Protein AF-A0A382XJM3-F1 (afdb_monomer_lite)

Foldseek 3Di:
DDPDDFQFAALVVQLVVQLVQAPDPLWGFWLALWDWDPPPVIEIETEGAAASWDFPPQPLPCSHPPSNPGGDIDALVRSLVSRVVVCVVVVHQEYEYDSYAQCRNVNNNVVNLVVVLVDSHAYEHEHQQLVCLVPVVSVVSVVVRPRYDYDHDQADPALVRNCVGTRHGSVSNPRD

pLDDT: mean 95.66, std 8.0, range [42.38, 98.88]

Sequence (176 aa):
MEKQKMDGYDPILLTKTTEKVVIDGNKRKYARLARPLRFYGGTTSATEVGCNLRCKFCFSDKPVRRPHSTGRFYTPEQVFNALKKNANKYGHKLISASASEGTLGKQHLFELLELVDKSDFIYVLETNGMTIGHDPEFAKELSRFRNLHVRVSIKGTNKEEYVRLTGAMSSSYDLP

Organism: NCBI:txid408172

InterPro domains:
  IPR007197 Radical SAM [PF04055] (50-167)
  IPR007197 Radical SAM [SFLDS00029] (50-165)
  IPR013785 Aldolase-type TIM barrel [G3DSA:3.20.20.70] (39-173)
  IPR058240 Radical SAM superfamily [SSF102114] (50-167)

Secondary structure (DSSP, 8-state):
---PPPSSB-HHHHHHHHHHHHEETTEEEEEEEEEEE-GGGSEEEEEE---S---TT-TT-HHHH-TTTS-EEE-HHHHHHHHHHHHHHHT--EEEEESS-TTSSHHHHHHHHHHHTTSS-EEEEEE-SHHHHH-HHHHHHHTT-TTEEEEE----SSHHHHHHHH-B-GGGTT--

Structure (mmCIF, N/CA/C/O backbone):
data_AF-A0A382XJM3-F1
#
_entry.id   AF-A0A382XJM3-F1
#
loop_
_atom_site.group_PDB
_atom_site.id
_atom_site.type_symbol
_atom_site.label_atom_id
_atom_site.label_alt_id
_atom_site.label_comp_id
_atom_site.label_asym_id
_atom_site.label_entity_id
_atom_site.label_seq_id
_atom_site.pdbx_PDB_ins_code
_atom_site.Cartn_x
_atom_site.Cartn_y
_atom_site.Cartn_z
_atom_site.occupancy
_atom_site.B_iso_or_equiv
_atom_site.auth_seq_id
_atom_site.auth_comp_id
_atom_site.auth_asym_id
_atom_site.auth_atom_id
_atom_site.pdbx_PDB_model_num
ATOM 1 N N . MET A 1 1 ? 28.328 -10.637 -22.712 1.00 42.38 1 MET A N 1
ATOM 2 C CA . MET A 1 1 ? 26.922 -10.584 -22.259 1.00 42.38 1 MET A CA 1
ATOM 3 C C . MET A 1 1 ? 26.292 -9.338 -22.849 1.00 42.38 1 MET A C 1
ATOM 5 O O . MET A 1 1 ? 26.632 -8.241 -22.420 1.00 42.38 1 MET A O 1
ATOM 9 N N . GLU A 1 2 ? 25.459 -9.486 -23.877 1.00 45.06 2 GLU A N 1
ATOM 10 C CA . GLU A 1 2 ? 24.663 -8.370 -24.393 1.00 45.06 2 GLU A CA 1
ATOM 11 C C . GLU A 1 2 ? 23.735 -7.859 -23.288 1.00 45.06 2 GLU A C 1
ATOM 13 O O . GLU A 1 2 ? 23.017 -8.634 -22.656 1.00 45.06 2 GLU A O 1
ATOM 18 N N . LYS A 1 3 ? 23.758 -6.548 -23.031 1.00 51.88 3 LYS A N 1
ATOM 19 C CA . LYS A 1 3 ? 22.727 -5.902 -22.217 1.00 51.88 3 LYS A CA 1
ATOM 20 C C . LYS A 1 3 ? 21.428 -5.971 -23.011 1.00 51.88 3 LYS A C 1
ATOM 22 O O . LYS A 1 3 ? 21.223 -5.172 -23.921 1.00 51.88 3 LYS A O 1
ATOM 27 N N . GLN A 1 4 ? 20.577 -6.936 -22.679 1.00 58.91 4 GLN A N 1
ATOM 28 C CA . GLN A 1 4 ? 19.231 -7.035 -23.226 1.00 58.91 4 GLN A CA 1
ATOM 29 C C . GLN A 1 4 ? 18.516 -5.701 -22.964 1.00 58.9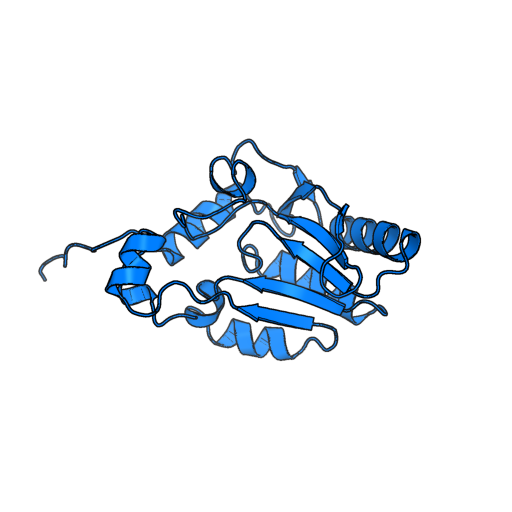1 4 GLN A C 1
ATOM 31 O O . GLN A 1 4 ? 18.393 -5.258 -21.819 1.00 58.91 4 GLN A O 1
ATOM 36 N N . LYS A 1 5 ? 18.142 -4.997 -24.035 1.00 63.72 5 LYS A N 1
ATOM 37 C CA . LYS A 1 5 ? 17.466 -3.703 -23.939 1.00 63.72 5 LYS A CA 1
ATOM 38 C C . LYS A 1 5 ? 16.096 -3.938 -23.304 1.00 63.72 5 LYS A C 1
ATOM 40 O O . LYS A 1 5 ? 15.283 -4.664 -23.864 1.00 63.72 5 LYS A O 1
ATOM 45 N N . MET A 1 6 ? 15.867 -3.350 -22.135 1.00 74.75 6 MET A N 1
ATOM 46 C CA . MET A 1 6 ? 14.596 -3.483 -21.425 1.00 74.75 6 MET A CA 1
ATOM 47 C C . MET A 1 6 ? 13.474 -2.800 -22.220 1.00 74.75 6 MET A C 1
ATOM 49 O O . MET A 1 6 ? 13.656 -1.689 -22.722 1.00 74.75 6 MET A O 1
ATOM 53 N N . ASP A 1 7 ? 12.319 -3.457 -22.325 1.00 92.50 7 ASP A N 1
ATOM 54 C CA . ASP A 1 7 ? 11.116 -2.979 -23.026 1.00 92.50 7 ASP A CA 1
ATOM 55 C C . ASP A 1 7 ? 10.238 -2.042 -22.171 1.00 92.50 7 ASP A C 1
ATOM 57 O O . ASP A 1 7 ? 9.233 -1.510 -22.641 1.00 92.50 7 ASP A O 1
ATOM 61 N N . GLY A 1 8 ? 10.652 -1.792 -20.928 1.00 95.56 8 GLY A N 1
ATOM 62 C CA . GLY A 1 8 ? 10.022 -0.880 -19.981 1.00 95.56 8 GLY A CA 1
ATOM 63 C C . GLY A 1 8 ? 10.931 -0.585 -18.786 1.00 95.56 8 GLY A C 1
ATOM 64 O O . GLY A 1 8 ? 12.065 -1.063 -18.717 1.00 95.56 8 GLY A O 1
ATOM 65 N N . TYR A 1 9 ? 10.447 0.217 -17.834 1.00 97.06 9 TYR A N 1
ATOM 66 C CA . TYR A 1 9 ? 11.177 0.452 -16.580 1.00 97.06 9 TYR A CA 1
ATOM 67 C C . TYR A 1 9 ? 11.029 -0.734 -15.616 1.00 97.06 9 TYR A C 1
ATOM 69 O O . TYR A 1 9 ? 10.030 -1.451 -15.649 1.00 97.06 9 TYR A O 1
ATOM 77 N N . ASP A 1 10 ? 12.000 -0.909 -14.721 1.00 97.56 10 ASP A N 1
ATOM 78 C CA . ASP A 1 10 ? 11.926 -1.893 -13.637 1.00 97.56 10 ASP A CA 1
ATOM 79 C C . ASP A 1 10 ? 11.037 -1.359 -12.487 1.00 97.56 10 ASP A C 1
ATOM 81 O O . ASP A 1 10 ? 11.413 -0.376 -11.829 1.00 97.56 10 ASP A O 1
ATOM 85 N N . PRO A 1 11 ? 9.865 -1.969 -12.214 1.00 97.81 11 PRO A N 1
ATOM 86 C CA . PRO A 1 11 ? 8.995 -1.537 -11.124 1.00 97.81 11 PRO A CA 1
ATOM 87 C C . PRO A 1 11 ? 9.600 -1.809 -9.739 1.00 97.81 11 PRO A C 1
ATOM 89 O O . PRO A 1 11 ? 9.295 -1.085 -8.796 1.00 97.81 11 PRO A O 1
ATOM 92 N N . ILE A 1 12 ? 10.501 -2.780 -9.585 1.00 98.00 12 ILE A N 1
ATOM 93 C CA . ILE A 1 12 ? 11.170 -3.069 -8.309 1.00 98.00 12 ILE A CA 1
ATOM 94 C C . ILE A 1 12 ? 12.237 -2.016 -8.003 1.00 98.00 12 ILE A C 1
ATOM 96 O O . ILE A 1 12 ? 12.356 -1.547 -6.866 1.00 98.00 12 ILE A O 1
ATOM 100 N N . LEU A 1 13 ? 12.973 -1.552 -9.013 1.00 98.12 13 LEU A N 1
ATOM 101 C CA . LEU A 1 13 ? 13.835 -0.382 -8.848 1.00 98.12 13 LEU A CA 1
ATOM 102 C C . L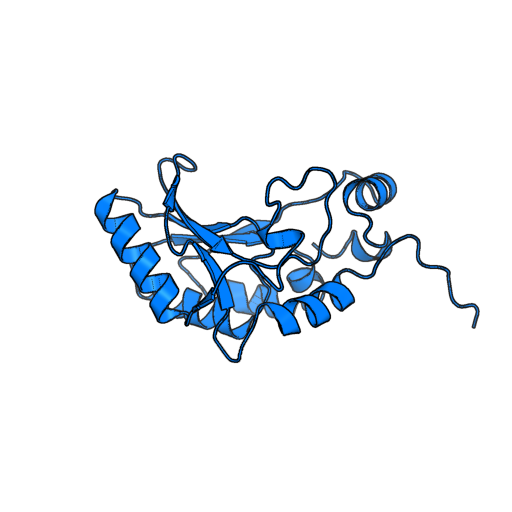EU A 1 13 ? 13.011 0.877 -8.522 1.00 98.12 13 LEU A C 1
ATOM 104 O O . LEU A 1 13 ? 13.411 1.692 -7.680 1.00 98.12 13 LEU A O 1
ATOM 108 N N . LEU A 1 14 ? 11.837 1.028 -9.145 1.00 98.12 14 LEU A N 1
ATOM 109 C CA . LEU A 1 14 ? 10.926 2.130 -8.845 1.00 98.12 14 LEU A CA 1
ATOM 110 C C . LEU A 1 14 ? 10.343 2.046 -7.425 1.00 98.12 14 LEU A C 1
ATOM 112 O O . LEU A 1 14 ? 10.174 3.089 -6.796 1.00 98.12 14 LEU A O 1
ATOM 116 N N . THR A 1 15 ? 10.106 0.847 -6.882 1.00 98.38 15 THR A N 1
ATOM 117 C CA . THR A 1 15 ? 9.784 0.633 -5.459 1.00 98.38 15 THR A CA 1
ATOM 118 C C . THR A 1 15 ? 10.859 1.257 -4.575 1.00 98.38 15 THR A C 1
ATOM 120 O O . THR A 1 15 ? 10.567 2.195 -3.834 1.00 98.38 15 THR A O 1
ATOM 123 N N . LYS A 1 16 ? 12.120 0.827 -4.729 1.00 98.12 16 LYS A N 1
ATOM 124 C CA . LYS A 1 16 ? 13.247 1.284 -3.892 1.00 98.12 16 LYS A CA 1
ATOM 125 C C . LYS A 1 16 ? 13.441 2.799 -3.945 1.00 98.12 16 LYS A C 1
ATOM 127 O O . LYS A 1 16 ? 13.760 3.432 -2.943 1.00 98.12 16 LYS A O 1
ATOM 132 N N . THR A 1 17 ? 13.285 3.401 -5.122 1.00 98.12 17 THR A N 1
ATOM 133 C CA . THR A 1 17 ? 13.424 4.858 -5.283 1.00 98.12 17 THR A CA 1
ATOM 134 C C . THR A 1 17 ? 12.215 5.619 -4.747 1.00 98.12 17 THR A C 1
ATOM 136 O O . THR A 1 17 ? 12.394 6.678 -4.153 1.00 98.12 17 THR A O 1
ATOM 139 N N . THR A 1 18 ? 11.003 5.079 -4.894 1.00 98.44 18 THR A N 1
ATOM 140 C CA . THR A 1 18 ? 9.784 5.694 -4.352 1.00 98.44 18 THR A CA 1
ATOM 141 C C . THR A 1 18 ? 9.785 5.661 -2.826 1.00 98.44 18 THR A C 1
ATOM 143 O O . THR A 1 18 ? 9.441 6.668 -2.210 1.00 98.44 18 THR A O 1
ATOM 146 N N . GLU A 1 19 ? 10.228 4.567 -2.199 1.00 98.44 19 GLU A N 1
ATOM 147 C CA . GLU A 1 19 ? 10.316 4.455 -0.736 1.00 98.44 19 GLU A CA 1
ATOM 148 C C . GLU A 1 19 ? 11.207 5.535 -0.118 1.00 98.44 19 GLU A C 1
ATOM 150 O O . GLU A 1 19 ? 10.797 6.154 0.858 1.00 98.44 19 GLU A O 1
ATOM 155 N N . LYS A 1 20 ? 12.335 5.890 -0.751 1.00 98.38 20 LYS A N 1
ATOM 156 C CA . LYS A 1 20 ? 13.192 7.017 -0.316 1.00 98.38 20 LYS A CA 1
ATOM 157 C C . LYS A 1 20 ? 12.463 8.368 -0.248 1.00 98.38 20 LYS A C 1
ATOM 159 O O . LYS A 1 20 ? 12.971 9.311 0.346 1.00 98.38 20 LYS A O 1
ATOM 164 N N . VAL A 1 21 ? 11.313 8.494 -0.910 1.00 98.25 21 VAL A N 1
ATOM 165 C CA . VAL A 1 21 ? 10.524 9.732 -0.995 1.00 98.25 21 VAL A CA 1
ATOM 166 C C . VAL A 1 21 ? 9.314 9.704 -0.069 1.00 98.25 21 VAL A C 1
ATOM 168 O O . VAL A 1 21 ? 8.872 10.766 0.390 1.00 98.25 21 VAL A O 1
ATOM 171 N N . VAL A 1 22 ? 8.731 8.521 0.137 1.00 98.56 22 VAL A N 1
ATOM 172 C CA . VAL A 1 22 ? 7.432 8.357 0.806 1.00 98.56 22 VAL A CA 1
ATOM 173 C C . VAL A 1 22 ? 7.515 7.664 2.157 1.00 98.56 22 VAL A C 1
ATOM 175 O O . VAL A 1 22 ? 6.513 7.686 2.869 1.00 98.56 22 VAL A O 1
ATOM 178 N N . ILE A 1 23 ? 8.680 7.131 2.533 1.00 98.62 23 ILE A N 1
ATOM 179 C CA . ILE A 1 23 ? 8.948 6.483 3.822 1.00 98.62 23 ILE A CA 1
ATOM 180 C C . ILE A 1 23 ? 10.046 7.241 4.585 1.00 98.62 23 ILE A C 1
ATOM 182 O O . ILE A 1 23 ? 11.034 7.673 3.995 1.00 98.62 23 ILE A O 1
ATOM 186 N N . ASP A 1 24 ? 9.844 7.411 5.892 1.00 98.38 24 ASP A N 1
ATOM 187 C CA . ASP A 1 24 ? 10.789 8.010 6.847 1.00 98.38 24 ASP A CA 1
ATOM 188 C C . ASP A 1 24 ? 10.752 7.202 8.155 1.00 98.38 24 ASP A C 1
ATOM 190 O O . ASP A 1 24 ? 9.842 7.355 8.975 1.00 98.38 24 ASP A O 1
ATOM 194 N N . GLY A 1 25 ? 11.691 6.263 8.312 1.00 98.19 25 GLY A N 1
ATOM 195 C CA . GLY A 1 25 ? 11.626 5.246 9.365 1.00 98.19 25 GLY A CA 1
ATOM 196 C C . GLY A 1 25 ? 10.339 4.420 9.256 1.00 98.19 25 GLY A C 1
ATOM 197 O O . GLY A 1 25 ? 10.026 3.890 8.192 1.00 98.19 25 GLY A O 1
ATOM 198 N N . ASN A 1 26 ? 9.554 4.362 10.335 1.00 98.31 26 ASN A N 1
ATOM 199 C CA . ASN A 1 26 ? 8.233 3.726 10.323 1.00 98.31 26 ASN A CA 1
ATOM 200 C C . ASN A 1 26 ? 7.104 4.657 9.848 1.00 98.31 26 ASN A C 1
ATOM 202 O O . ASN A 1 26 ? 5.937 4.271 9.890 1.00 98.31 26 ASN A O 1
ATOM 206 N N . LYS A 1 27 ? 7.395 5.894 9.429 1.00 98.81 27 LYS A N 1
ATOM 207 C CA . LYS A 1 27 ? 6.378 6.828 8.936 1.00 98.81 27 LYS A CA 1
ATOM 208 C C . LYS A 1 27 ? 6.202 6.692 7.434 1.00 98.81 27 LYS A C 1
ATOM 210 O O . LYS A 1 27 ? 7.166 6.507 6.696 1.00 98.81 27 LYS A O 1
ATOM 215 N N . ARG A 1 28 ? 4.972 6.899 6.968 1.00 98.62 28 ARG A N 1
ATOM 216 C CA . ARG A 1 28 ? 4.627 6.925 5.542 1.00 98.62 28 ARG A CA 1
ATOM 217 C C . ARG A 1 28 ? 3.902 8.212 5.170 1.00 98.62 28 ARG A C 1
ATOM 219 O O . ARG A 1 28 ? 3.200 8.798 5.996 1.00 98.62 28 ARG A O 1
ATOM 226 N N . LYS A 1 29 ? 4.077 8.673 3.928 1.00 98.50 29 LYS A N 1
ATOM 227 C CA . LYS A 1 29 ? 3.352 9.826 3.388 1.00 98.50 29 LYS A CA 1
ATOM 228 C C . LYS A 1 29 ? 1.896 9.501 3.066 1.00 98.50 29 LYS A C 1
ATOM 230 O O . LYS A 1 29 ? 1.605 8.607 2.273 1.00 98.50 29 LYS A O 1
ATOM 235 N N . TYR A 1 30 ? 1.001 10.342 3.575 1.00 98.62 30 TYR A N 1
ATOM 236 C CA . TYR A 1 30 ? -0.416 10.358 3.215 1.00 98.62 30 TYR A CA 1
ATOM 237 C C . TYR A 1 30 ? -0.832 11.762 2.772 1.00 98.62 30 TYR A C 1
ATOM 239 O O . TYR A 1 30 ? -0.474 12.761 3.399 1.00 98.62 30 TYR A O 1
ATOM 247 N N . ALA A 1 31 ? -1.608 11.850 1.693 1.00 98.00 31 ALA A N 1
ATOM 248 C CA . ALA A 1 31 ? -2.241 13.088 1.239 1.00 98.00 31 ALA A CA 1
ATOM 249 C C . ALA A 1 31 ? -3.468 13.444 2.091 1.00 98.00 31 ALA A C 1
ATOM 251 O O . ALA A 1 31 ? -3.793 14.618 2.266 1.00 98.00 31 ALA A O 1
ATOM 252 N N . ARG A 1 32 ? -4.148 12.427 2.631 1.00 97.81 32 ARG A N 1
ATOM 253 C CA . ARG A 1 32 ? -5.295 12.570 3.531 1.00 97.81 32 ARG A CA 1
ATOM 254 C C . ARG A 1 32 ? -5.388 11.345 4.432 1.00 97.81 32 ARG A C 1
ATOM 256 O O . ARG A 1 32 ? -5.356 10.230 3.932 1.00 97.81 32 ARG A O 1
ATOM 263 N N . LEU A 1 33 ? -5.550 11.549 5.737 1.00 98.00 33 LEU A N 1
ATOM 264 C CA . LEU A 1 33 ? -5.592 10.444 6.701 1.00 98.00 33 LEU A CA 1
ATOM 265 C C . LEU A 1 33 ? -6.926 9.694 6.748 1.00 98.00 33 LEU A C 1
ATOM 267 O O . LEU A 1 33 ? -6.948 8.517 7.075 1.00 98.00 33 LEU A O 1
ATOM 271 N N . ALA A 1 34 ? -8.042 10.359 6.445 1.00 97.38 34 ALA A N 1
ATOM 272 C CA . ALA A 1 34 ? -9.342 9.701 6.422 1.00 97.38 34 ALA A CA 1
ATOM 273 C C . ALA A 1 34 ? -10.353 10.446 5.545 1.00 97.38 34 ALA A C 1
ATOM 275 O O . ALA A 1 34 ? -10.481 11.680 5.589 1.00 97.38 34 ALA A O 1
ATOM 276 N N . ARG A 1 35 ? -11.112 9.677 4.770 1.00 96.88 35 ARG A N 1
ATOM 277 C CA . ARG A 1 35 ? -12.332 10.093 4.078 1.00 96.88 35 ARG A CA 1
ATOM 278 C C . ARG A 1 35 ? -13.341 8.942 4.079 1.00 96.88 35 ARG A C 1
ATOM 280 O O . ARG A 1 35 ? -12.931 7.807 3.837 1.00 96.88 35 ARG A O 1
ATOM 287 N N . PRO A 1 36 ? -14.636 9.218 4.285 1.00 97.00 36 PRO A N 1
ATOM 288 C CA . PRO A 1 36 ? -15.665 8.223 4.034 1.00 97.00 36 PRO A CA 1
ATOM 289 C C . PRO A 1 36 ? -15.796 7.995 2.525 1.00 97.00 36 PRO A C 1
ATOM 291 O O . PRO A 1 36 ? -15.743 8.942 1.736 1.00 97.00 36 PRO A O 1
ATOM 294 N N . LEU A 1 37 ? -15.984 6.745 2.125 1.00 95.38 37 LEU A N 1
ATOM 295 C CA . LEU A 1 37 ? -16.289 6.325 0.764 1.00 95.38 37 LEU A CA 1
ATOM 296 C C . LEU A 1 37 ? -17.496 5.391 0.785 1.00 95.38 37 LEU A C 1
ATOM 298 O O . LEU A 1 37 ? -17.720 4.668 1.751 1.00 95.38 37 LEU A O 1
ATOM 302 N N . ARG A 1 38 ? -18.252 5.386 -0.313 1.00 92.38 38 ARG A N 1
ATOM 303 C CA . ARG A 1 38 ? -19.458 4.557 -0.468 1.00 92.38 38 ARG A CA 1
ATOM 304 C C . ARG A 1 38 ? -19.165 3.124 -0.929 1.00 92.38 38 ARG A C 1
ATOM 306 O O . ARG A 1 38 ? -20.084 2.323 -1.045 1.00 92.38 38 ARG A O 1
ATOM 313 N N . PHE A 1 39 ? -17.907 2.806 -1.229 1.00 86.75 39 PHE A N 1
ATOM 314 C CA . PHE A 1 39 ? -17.515 1.468 -1.672 1.00 86.75 39 PHE A CA 1
ATOM 315 C C . PHE A 1 39 ? -17.716 0.440 -0.553 1.00 86.75 39 PHE A C 1
ATOM 317 O O . PHE A 1 39 ? -17.568 0.770 0.623 1.00 86.75 39 PHE A O 1
ATOM 324 N N . TYR A 1 40 ? -18.035 -0.800 -0.934 1.00 84.88 40 TYR A N 1
ATOM 325 C CA . TYR A 1 40 ? -18.163 -1.947 -0.020 1.00 84.88 40 TYR A CA 1
ATOM 326 C C . TYR A 1 40 ? -19.233 -1.774 1.073 1.00 84.88 40 TYR A C 1
ATOM 328 O O . TYR A 1 40 ? -19.073 -2.269 2.183 1.00 84.88 40 TYR A O 1
ATOM 336 N N . GLY A 1 41 ? -20.306 -1.030 0.786 1.00 86.44 41 GLY A N 1
ATOM 337 C CA . GLY A 1 41 ? -21.336 -0.716 1.785 1.00 86.44 41 GLY A CA 1
ATOM 338 C C . GLY A 1 41 ? -20.919 0.352 2.805 1.00 86.44 41 GLY A C 1
ATOM 339 O O . GLY A 1 41 ? -21.656 0.599 3.752 1.00 86.44 41 GLY A O 1
ATOM 340 N N . GLY A 1 42 ? -19.771 1.008 2.598 1.00 93.31 42 GLY A N 1
ATOM 341 C CA . GLY A 1 42 ? -19.225 2.042 3.476 1.00 93.31 42 GLY A CA 1
ATOM 342 C C . GLY A 1 42 ? -17.821 1.681 3.959 1.00 93.31 42 GLY A C 1
ATOM 343 O O . GLY A 1 42 ? -17.623 0.698 4.670 1.00 93.31 42 GLY A O 1
ATOM 344 N N . THR A 1 43 ? -16.831 2.495 3.595 1.00 96.88 43 THR A N 1
ATOM 345 C CA . THR A 1 43 ? -15.441 2.331 4.045 1.00 96.88 43 THR A CA 1
ATOM 346 C C . THR A 1 43 ? -14.824 3.673 4.394 1.00 96.88 43 THR A C 1
ATOM 348 O O . THR A 1 43 ? -15.137 4.704 3.793 1.00 96.88 43 THR A O 1
ATOM 351 N N . THR A 1 44 ? -13.923 3.678 5.367 1.00 98.12 44 THR A N 1
ATOM 352 C CA . THR A 1 44 ? -13.070 4.832 5.641 1.00 98.12 44 THR A CA 1
ATOM 353 C C . THR A 1 44 ? -11.701 4.588 5.034 1.00 98.12 44 THR A C 1
ATOM 355 O O . THR A 1 44 ? -11.010 3.647 5.403 1.00 98.12 44 THR A O 1
ATOM 358 N N . SER A 1 45 ? -11.277 5.460 4.127 1.00 97.94 45 SER A N 1
ATOM 359 C CA . SER A 1 45 ? -10.008 5.296 3.421 1.00 97.94 45 SER A CA 1
ATOM 360 C C . SER A 1 45 ? -9.057 6.454 3.686 1.00 97.94 45 SER A C 1
ATOM 362 O O . SER A 1 45 ? -9.476 7.614 3.698 1.00 97.94 45 SER A O 1
ATOM 364 N N . ALA A 1 46 ? -7.775 6.158 3.850 1.00 98.19 46 ALA A N 1
ATOM 365 C CA . ALA A 1 46 ? -6.704 7.129 3.703 1.00 98.19 46 ALA A CA 1
ATOM 366 C C . ALA A 1 46 ? -6.299 7.252 2.221 1.00 98.19 46 ALA A C 1
ATOM 368 O O . ALA A 1 46 ? -6.604 6.402 1.385 1.00 98.19 46 ALA A O 1
ATOM 369 N N . THR A 1 47 ? -5.620 8.339 1.872 1.00 97.88 47 THR A N 1
ATOM 370 C CA . THR A 1 47 ? -5.022 8.544 0.547 1.00 97.88 47 THR A CA 1
ATOM 371 C C . THR A 1 47 ? -3.512 8.493 0.703 1.00 97.88 47 THR A C 1
ATOM 373 O O . THR A 1 47 ? -2.917 9.459 1.187 1.00 97.88 47 THR A O 1
ATOM 376 N N . GLU A 1 48 ? -2.913 7.368 0.332 1.00 97.06 48 GLU A N 1
ATOM 377 C CA . GLU A 1 48 ? -1.465 7.157 0.366 1.00 97.06 48 GLU A CA 1
ATOM 378 C C . GLU A 1 48 ? -0.768 7.895 -0.773 1.00 97.06 48 GLU A C 1
ATOM 380 O O . GLU A 1 48 ? -1.392 8.365 -1.726 1.00 97.06 48 GLU A O 1
ATOM 385 N N . VAL A 1 49 ? 0.552 8.005 -0.663 1.00 98.44 49 VAL A N 1
ATOM 386 C CA . VAL A 1 49 ? 1.423 8.623 -1.663 1.00 98.44 49 VAL A CA 1
ATOM 387 C C . VAL A 1 49 ? 2.495 7.616 -2.068 1.00 98.44 49 VAL A C 1
ATOM 389 O O . VAL A 1 49 ? 3.068 6.942 -1.217 1.00 98.44 49 VAL A O 1
ATOM 392 N N . GLY A 1 50 ? 2.798 7.553 -3.366 1.00 98.12 50 GLY A N 1
ATOM 393 C CA . GLY A 1 50 ? 3.822 6.669 -3.922 1.00 98.12 50 GLY A CA 1
ATOM 394 C C . GLY A 1 50 ? 3.265 5.379 -4.519 1.00 98.12 50 GLY A C 1
ATOM 395 O O . GLY A 1 50 ? 2.474 4.665 -3.912 1.00 98.12 50 GLY A O 1
ATOM 396 N N . CYS A 1 51 ? 3.690 5.077 -5.739 1.00 98.25 51 CYS A N 1
ATOM 397 C CA . CYS A 1 51 ? 3.384 3.834 -6.433 1.00 98.25 51 CYS A CA 1
ATOM 398 C C . CYS A 1 51 ? 4.595 3.458 -7.286 1.00 98.25 51 CYS A C 1
ATOM 400 O O . CYS A 1 51 ? 5.322 4.336 -7.760 1.00 98.25 51 CYS A O 1
ATOM 402 N N . ASN A 1 52 ? 4.794 2.169 -7.505 1.00 98.00 52 ASN A N 1
ATOM 403 C CA . ASN A 1 52 ? 5.849 1.608 -8.342 1.00 98.00 52 ASN A CA 1
ATOM 404 C C . ASN A 1 52 ? 5.378 1.254 -9.765 1.00 98.00 52 ASN A C 1
ATOM 406 O O . ASN A 1 52 ? 6.135 0.673 -10.533 1.00 98.00 52 ASN A O 1
ATOM 410 N N . LEU A 1 53 ? 4.163 1.668 -10.141 1.00 97.75 53 LEU A N 1
ATOM 411 C CA . LEU A 1 53 ? 3.660 1.642 -11.514 1.00 97.75 53 LEU A CA 1
ATOM 412 C C . LEU A 1 53 ? 3.264 3.048 -11.996 1.00 97.75 53 LEU A C 1
ATOM 414 O O . LEU A 1 53 ? 3.053 3.980 -11.213 1.00 97.75 53 LEU A O 1
ATOM 418 N N . ARG A 1 54 ? 3.167 3.227 -13.317 1.00 96.62 54 ARG A N 1
ATOM 419 C CA . ARG A 1 54 ? 2.824 4.495 -13.994 1.00 96.62 54 ARG A CA 1
ATOM 420 C C . ARG A 1 54 ? 1.658 4.342 -14.967 1.00 96.62 54 ARG A C 1
ATOM 422 O O . ARG A 1 54 ? 1.634 4.996 -16.010 1.00 96.62 54 ARG A O 1
ATOM 429 N N . CYS A 1 55 ? 0.674 3.526 -14.578 1.00 96.81 55 CYS A N 1
ATOM 430 C CA . CYS A 1 55 ? -0.508 3.193 -15.373 1.00 96.81 55 CYS A CA 1
ATOM 431 C C . CYS A 1 55 ? -1.106 4.421 -16.072 1.00 96.81 55 CYS A C 1
ATOM 433 O O . CYS A 1 55 ? -1.373 5.444 -15.434 1.00 96.81 55 CYS A O 1
ATOM 435 N N . LYS A 1 56 ? -1.343 4.311 -17.382 1.00 95.94 56 LYS A N 1
ATOM 436 C CA . LYS A 1 56 ? -1.910 5.393 -18.205 1.00 95.94 56 LYS A CA 1
ATOM 437 C C . LYS A 1 56 ? -3.295 5.836 -17.727 1.00 95.94 56 LYS A C 1
ATOM 439 O O . LYS A 1 56 ? -3.616 7.012 -17.813 1.00 95.94 56 LYS A O 1
ATOM 444 N N . PHE A 1 57 ? -4.068 4.915 -17.156 1.00 94.50 57 PHE A N 1
ATOM 445 C CA . PHE A 1 57 ? -5.408 5.144 -16.605 1.00 94.50 57 PHE A CA 1
ATOM 446 C C . PHE A 1 57 ? -5.419 5.444 -15.092 1.00 94.50 57 PHE A C 1
ATOM 448 O O . PHE A 1 57 ? -6.469 5.392 -14.455 1.00 94.50 57 PHE A O 1
ATOM 455 N N . CYS A 1 58 ? -4.261 5.702 -14.472 1.00 95.56 58 CYS A N 1
ATOM 456 C CA . CYS A 1 58 ? -4.192 5.976 -13.036 1.00 95.56 58 CYS A CA 1
ATOM 457 C C . CYS A 1 58 ? -4.929 7.280 -12.682 1.00 95.56 58 CYS A C 1
ATOM 459 O O . CYS A 1 58 ? -4.513 8.360 -13.096 1.00 95.56 58 CYS A O 1
ATOM 461 N N . PHE A 1 59 ? -5.977 7.181 -11.860 1.00 91.88 59 PHE A N 1
ATOM 462 C CA . PHE A 1 59 ? -6.765 8.327 -11.384 1.00 91.88 59 PHE A CA 1
ATOM 463 C C . PHE A 1 59 ? -6.126 9.064 -10.196 1.00 91.88 59 PHE A C 1
ATOM 465 O O . PHE A 1 59 ? -6.627 10.098 -9.762 1.00 91.88 59 PHE A O 1
ATOM 472 N N . SER A 1 60 ? -5.045 8.525 -9.629 1.00 92.06 60 SER A N 1
ATOM 473 C CA . SER A 1 60 ? -4.457 9.017 -8.381 1.00 92.06 60 SER A CA 1
ATOM 474 C C . SER A 1 60 ? -3.652 10.305 -8.531 1.00 92.06 60 SER A C 1
ATOM 476 O O . SER A 1 60 ? -3.277 10.871 -7.516 1.00 92.06 60 SER A O 1
ATOM 478 N N . ASP A 1 61 ? -3.385 10.767 -9.757 1.00 91.81 61 ASP A N 1
ATOM 479 C CA . ASP A 1 61 ? -2.767 12.064 -10.073 1.00 91.81 61 ASP A CA 1
ATOM 480 C C . ASP A 1 61 ? -1.568 12.434 -9.161 1.00 91.81 61 ASP A C 1
ATOM 482 O O . ASP A 1 61 ? -0.559 11.721 -9.157 1.00 91.81 61 ASP A O 1
ATOM 486 N N . LYS A 1 62 ? -1.653 13.527 -8.382 1.00 94.88 62 LYS A N 1
ATOM 487 C CA . LYS A 1 62 ? -0.567 14.073 -7.543 1.00 94.88 62 LYS A CA 1
ATOM 488 C C . LYS A 1 62 ? 0.101 13.034 -6.623 1.00 94.88 62 LYS A C 1
ATOM 490 O O . LYS A 1 62 ? 1.328 12.941 -6.694 1.00 94.88 62 LYS A O 1
ATOM 495 N N . PRO A 1 63 ? -0.628 12.227 -5.824 1.00 96.56 63 PRO A N 1
ATOM 496 C CA . PRO A 1 63 ? -0.070 11.118 -5.045 1.00 96.56 63 PRO A CA 1
ATOM 497 C C . PRO A 1 63 ? 0.941 10.207 -5.757 1.00 96.56 63 PRO A C 1
ATOM 499 O O . PRO A 1 63 ? 1.893 9.746 -5.129 1.00 96.56 63 PRO A O 1
ATOM 502 N N . VAL A 1 64 ? 0.768 9.952 -7.057 1.00 96.50 64 VAL A N 1
ATOM 503 C CA . VAL A 1 64 ? 1.656 9.069 -7.835 1.00 96.50 64 VAL A CA 1
ATOM 504 C C . VAL A 1 64 ? 2.620 9.862 -8.718 1.00 96.50 64 VAL A C 1
ATOM 506 O O . VAL A 1 64 ? 3.782 9.487 -8.862 1.00 96.50 64 VAL A O 1
ATOM 509 N N . ARG A 1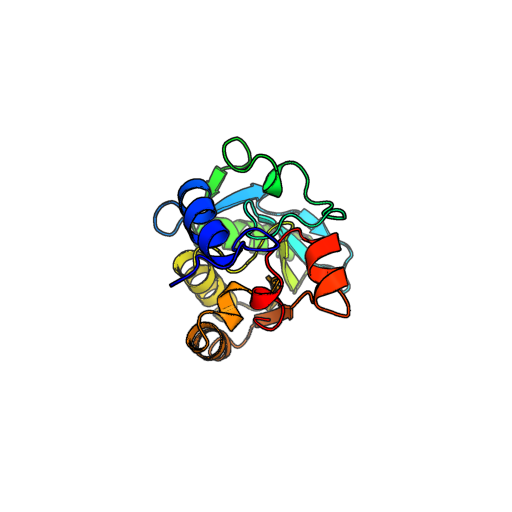 65 ? 2.162 10.968 -9.317 1.00 94.75 65 ARG A N 1
ATOM 510 C CA . ARG A 1 65 ? 2.933 11.765 -10.286 1.00 94.75 65 ARG A CA 1
ATOM 511 C C . ARG A 1 65 ? 3.862 12.787 -9.626 1.00 94.75 65 ARG A C 1
ATOM 513 O O . ARG A 1 65 ? 4.843 13.186 -10.243 1.00 94.75 65 ARG A O 1
ATOM 520 N N . ARG A 1 66 ? 3.565 13.226 -8.396 1.00 96.38 66 ARG A N 1
ATOM 521 C CA . ARG A 1 66 ? 4.329 14.239 -7.641 1.00 96.38 66 ARG A CA 1
ATOM 522 C C . ARG A 1 66 ? 4.517 13.849 -6.158 1.00 96.38 66 ARG A C 1
ATOM 524 O O . ARG A 1 66 ? 4.162 14.633 -5.275 1.00 96.38 66 ARG A O 1
ATOM 531 N N . PRO A 1 67 ? 5.093 12.672 -5.843 1.00 96.75 67 PRO A N 1
ATOM 532 C CA . PRO A 1 67 ? 5.215 12.188 -4.460 1.00 96.75 67 PRO A CA 1
ATOM 533 C C . PRO A 1 67 ? 6.158 13.033 -3.579 1.00 96.75 67 PRO A C 1
ATOM 535 O O . PRO A 1 67 ? 6.019 13.064 -2.355 1.00 96.75 67 PRO A O 1
ATOM 538 N N . HIS A 1 68 ? 7.100 13.767 -4.181 1.00 96.38 68 HIS A N 1
ATOM 539 C CA . HIS A 1 68 ? 8.021 14.642 -3.446 1.00 96.38 68 HIS A CA 1
ATOM 540 C C . HIS A 1 68 ? 7.305 15.806 -2.750 1.00 96.38 68 HIS A C 1
ATOM 542 O O . HIS A 1 68 ? 7.656 16.136 -1.622 1.00 96.38 68 HIS A O 1
ATO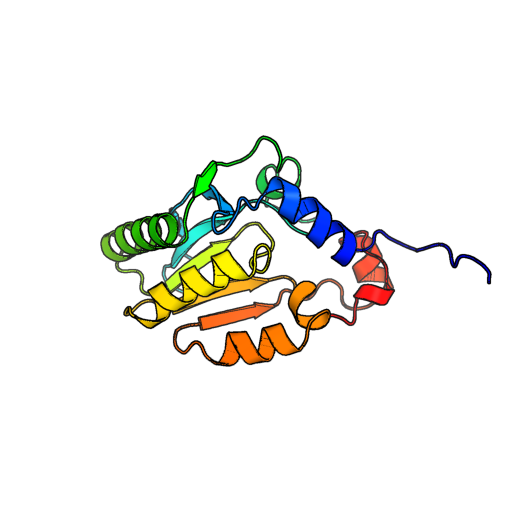M 548 N N . SER A 1 69 ? 6.280 16.377 -3.389 1.00 96.88 69 SER A N 1
ATOM 549 C CA . SER A 1 69 ? 5.540 17.551 -2.906 1.00 96.88 69 SER A CA 1
ATOM 550 C C . SER A 1 69 ? 4.113 17.243 -2.439 1.00 96.88 69 SER A C 1
ATOM 552 O O . SER A 1 69 ? 3.353 18.162 -2.142 1.00 96.88 69 SER A O 1
ATOM 554 N N . THR A 1 70 ? 3.733 15.963 -2.366 1.00 97.69 70 THR A N 1
ATOM 555 C CA . THR A 1 70 ? 2.385 15.539 -1.965 1.00 97.69 70 THR A CA 1
ATOM 556 C C . THR A 1 70 ? 2.402 14.843 -0.608 1.00 97.69 70 THR A C 1
ATOM 558 O O . THR A 1 70 ? 3.172 13.913 -0.392 1.00 97.69 70 THR A O 1
ATOM 561 N N . GLY A 1 71 ? 1.483 15.242 0.274 1.00 97.56 71 GLY A N 1
ATOM 562 C CA . GLY A 1 71 ? 1.241 14.586 1.559 1.00 97.56 71 GLY A CA 1
ATOM 563 C C . GLY A 1 71 ? 2.239 14.935 2.660 1.00 97.56 71 GLY A C 1
ATOM 564 O O . GLY A 1 71 ? 3.111 15.787 2.501 1.00 97.56 71 GLY A O 1
ATOM 565 N N . ARG A 1 72 ? 2.058 14.294 3.815 1.00 98.56 72 ARG A N 1
ATOM 566 C CA . ARG A 1 72 ? 2.893 14.447 5.017 1.00 98.56 72 ARG A CA 1
ATOM 567 C C . ARG A 1 72 ? 3.160 13.082 5.635 1.00 98.56 72 ARG A C 1
ATOM 569 O O . ARG A 1 72 ? 2.372 12.165 5.421 1.00 98.56 72 ARG A O 1
ATOM 576 N N . PHE A 1 73 ? 4.256 12.963 6.375 1.00 98.75 73 PHE A N 1
ATOM 577 C CA . PHE A 1 73 ? 4.629 11.734 7.068 1.00 98.75 73 PHE A CA 1
ATOM 578 C C . PHE A 1 73 ? 3.799 11.531 8.332 1.00 98.75 73 PHE A C 1
ATOM 580 O O . PHE A 1 73 ? 3.664 12.452 9.139 1.00 98.75 73 PHE A O 1
ATOM 587 N N . TYR A 1 74 ? 3.291 10.315 8.506 1.00 98.88 74 TYR A N 1
ATOM 588 C CA . TYR A 1 74 ? 2.518 9.906 9.672 1.00 98.88 74 TYR A CA 1
ATOM 589 C C . TYR A 1 74 ? 2.971 8.538 10.168 1.00 98.88 74 TYR A C 1
ATOM 591 O O . TYR A 1 74 ? 3.324 7.671 9.367 1.00 98.88 74 TYR A O 1
ATOM 599 N N . THR A 1 75 ? 2.943 8.347 11.486 1.00 98.88 75 THR A N 1
ATOM 600 C CA . THR A 1 75 ? 3.171 7.037 12.107 1.00 98.88 75 THR A CA 1
ATOM 601 C C . THR A 1 75 ? 1.978 6.105 11.856 1.00 98.88 75 THR A C 1
ATOM 603 O O . THR A 1 75 ? 0.870 6.590 11.592 1.00 98.88 75 THR A O 1
ATOM 606 N N . PRO A 1 76 ? 2.157 4.779 11.974 1.00 98.88 76 PRO A N 1
ATOM 607 C CA . PRO A 1 76 ? 1.055 3.820 11.874 1.00 98.88 76 PRO A CA 1
ATOM 608 C C . PRO A 1 76 ? -0.082 4.137 12.851 1.00 98.88 76 PRO A C 1
ATOM 610 O O . PRO A 1 76 ? -1.252 4.136 12.475 1.00 98.88 76 PRO A O 1
ATOM 613 N N . GLU A 1 77 ? 0.258 4.527 14.081 1.00 98.88 77 GLU A N 1
ATOM 614 C CA . GLU A 1 77 ? -0.711 4.913 15.108 1.00 98.88 77 GLU A CA 1
ATOM 615 C C . GLU A 1 77 ? -1.524 6.159 14.723 1.00 98.88 77 GLU A C 1
ATOM 617 O O . GLU A 1 77 ? -2.745 6.181 14.889 1.00 98.88 77 GLU A O 1
ATOM 622 N N . GLN A 1 78 ? -0.886 7.192 14.159 1.00 98.88 78 GLN A N 1
ATOM 623 C CA . GLN A 1 78 ? -1.593 8.389 13.687 1.00 98.88 78 GLN A CA 1
ATOM 624 C C . GLN A 1 78 ? -2.590 8.056 12.572 1.00 98.88 78 GLN A C 1
ATOM 626 O O . GLN A 1 78 ? -3.710 8.577 12.568 1.00 98.88 78 GLN A O 1
ATOM 631 N N . VAL A 1 79 ? -2.195 7.182 11.642 1.00 98.81 79 VAL A N 1
ATOM 632 C CA . VAL A 1 79 ? -3.051 6.720 10.542 1.00 98.81 79 VAL A CA 1
ATOM 633 C C . VAL A 1 79 ? -4.221 5.911 11.089 1.00 98.81 79 VAL A C 1
ATOM 635 O O . VAL A 1 79 ? -5.376 6.250 10.822 1.00 98.81 79 VAL A O 1
ATOM 638 N N . PHE A 1 80 ? -3.944 4.902 11.916 1.00 98.81 80 PHE A N 1
ATOM 639 C CA . PHE A 1 80 ? -4.964 4.055 12.522 1.00 98.81 80 PHE A CA 1
ATOM 640 C C . PHE A 1 80 ? -5.973 4.866 13.338 1.00 98.81 80 PHE A C 1
ATOM 642 O O . PHE A 1 80 ? -7.177 4.719 13.146 1.00 98.81 80 PHE A O 1
ATOM 649 N N . ASN A 1 81 ? -5.510 5.779 14.195 1.00 98.81 81 ASN A N 1
ATOM 650 C CA . ASN A 1 81 ? -6.390 6.600 15.027 1.00 98.81 81 ASN A CA 1
ATOM 651 C C . ASN A 1 81 ? -7.289 7.520 14.190 1.00 98.81 81 ASN A C 1
ATOM 653 O O . ASN A 1 81 ? -8.471 7.689 14.505 1.00 98.81 81 ASN A O 1
ATOM 657 N N . ALA A 1 82 ? -6.769 8.088 13.098 1.00 98.75 82 ALA A N 1
ATOM 658 C CA . ALA A 1 82 ? -7.565 8.897 12.182 1.00 98.75 82 ALA A CA 1
ATOM 659 C C . ALA A 1 82 ? -8.618 8.061 11.431 1.00 98.75 82 ALA A C 1
ATOM 661 O O . ALA A 1 82 ? -9.779 8.481 11.346 1.00 98.75 82 ALA A O 1
ATOM 662 N N . LEU A 1 83 ? -8.236 6.877 10.938 1.00 98.69 83 LEU A N 1
ATOM 663 C CA . LEU A 1 83 ? -9.143 5.923 10.297 1.00 98.69 83 LEU A CA 1
ATOM 664 C C . LEU A 1 83 ? -10.232 5.467 11.273 1.00 98.69 83 LEU A C 1
ATOM 666 O O . LEU A 1 83 ? -11.412 5.645 10.981 1.00 98.69 83 LEU A O 1
ATOM 670 N N . LYS A 1 84 ? -9.856 4.986 12.463 1.00 98.62 84 LYS A N 1
ATOM 671 C CA . LYS A 1 84 ? -10.758 4.557 13.543 1.00 98.62 84 LYS A CA 1
ATOM 672 C C . LYS A 1 84 ? -11.760 5.644 13.913 1.00 98.62 84 LYS A C 1
ATOM 674 O O . LYS A 1 84 ? -12.963 5.392 13.933 1.00 98.62 84 LYS A O 1
ATOM 679 N N . LYS A 1 85 ? -11.294 6.873 14.163 1.00 98.56 85 LYS A N 1
ATOM 680 C CA . LYS A 1 85 ? -12.168 8.006 14.513 1.00 98.56 85 LYS A CA 1
ATOM 681 C C . LYS A 1 85 ? -13.214 8.266 13.430 1.00 98.56 85 LYS A C 1
ATOM 683 O O . LYS A 1 85 ? -14.378 8.512 13.739 1.00 98.56 85 LYS A O 1
ATOM 688 N N . ASN A 1 86 ? -12.807 8.242 12.163 1.00 98.44 86 ASN A N 1
ATOM 689 C CA . ASN A 1 86 ? -13.709 8.523 11.053 1.00 98.44 86 ASN A CA 1
ATOM 690 C C . ASN A 1 86 ? -14.647 7.340 10.765 1.00 98.44 86 ASN A C 1
ATOM 692 O O . ASN A 1 86 ? -15.835 7.557 10.570 1.00 98.44 86 ASN A O 1
ATOM 696 N N . ALA A 1 87 ? -14.149 6.104 10.817 1.00 98.19 87 ALA A N 1
ATOM 697 C CA . ALA A 1 87 ? -14.951 4.892 10.686 1.00 98.19 87 ALA A CA 1
ATOM 698 C C . ALA A 1 87 ? -16.040 4.810 11.761 1.00 98.19 87 ALA A C 1
ATOM 700 O O . ALA A 1 87 ? -17.205 4.654 11.412 1.00 98.19 87 ALA A O 1
ATOM 701 N N . ASN A 1 88 ? -15.704 5.066 13.029 1.00 98.06 88 ASN A N 1
ATOM 702 C CA . ASN A 1 88 ? -16.688 5.134 14.114 1.00 98.06 88 ASN A CA 1
ATOM 703 C C . ASN A 1 88 ? -17.748 6.214 13.874 1.00 98.06 88 ASN A C 1
ATOM 705 O O . ASN A 1 88 ? -18.930 5.969 14.091 1.00 98.06 88 ASN A O 1
ATOM 709 N N . LYS A 1 89 ? -17.346 7.394 13.380 1.00 98.00 89 LYS A N 1
ATOM 710 C CA . LYS A 1 89 ? -18.283 8.483 13.061 1.00 98.00 89 LYS A CA 1
ATOM 711 C C . LYS A 1 89 ? -19.328 8.074 12.014 1.00 98.00 89 LYS A C 1
ATOM 713 O O . LYS A 1 89 ? -20.459 8.541 12.091 1.00 98.00 89 LYS A O 1
ATOM 718 N N . TYR A 1 90 ? -18.945 7.260 11.032 1.00 97.12 90 TYR A N 1
ATOM 719 C CA . TYR A 1 90 ? -19.816 6.855 9.922 1.00 97.12 90 TYR A CA 1
ATOM 720 C C . TYR A 1 90 ? -20.338 5.415 10.043 1.00 97.12 90 TYR A C 1
ATOM 722 O O . TYR A 1 90 ? -20.979 4.926 9.119 1.00 97.12 90 TYR A O 1
ATOM 730 N N . GLY A 1 91 ? -20.072 4.728 11.159 1.00 96.75 91 GLY A N 1
ATOM 731 C CA . GLY A 1 91 ? -20.475 3.333 11.360 1.00 96.75 91 GLY A CA 1
ATOM 732 C C . GLY A 1 91 ? -19.789 2.333 10.419 1.00 96.75 91 GLY A C 1
ATOM 733 O O . GLY A 1 91 ? -20.311 1.244 10.202 1.00 96.75 91 GLY A O 1
ATOM 734 N N . HIS A 1 92 ? -18.637 2.678 9.841 1.00 98.00 92 HIS A N 1
ATOM 735 C CA . HIS A 1 92 ? -17.910 1.783 8.941 1.00 98.00 92 HIS A CA 1
ATOM 736 C C . HIS A 1 92 ? -17.139 0.713 9.723 1.00 98.00 92 HIS A C 1
ATOM 738 O O . HIS A 1 92 ? -16.480 1.017 10.717 1.00 98.00 92 HIS A O 1
ATOM 744 N N . LYS A 1 93 ? -17.150 -0.525 9.220 1.00 97.19 93 LYS A N 1
ATOM 745 C CA . LYS A 1 93 ? -16.282 -1.621 9.694 1.00 97.19 93 LYS A CA 1
ATOM 746 C C . LYS A 1 93 ? -15.044 -1.827 8.825 1.00 97.19 93 LYS A C 1
ATOM 748 O O . LYS A 1 93 ? -14.053 -2.383 9.286 1.00 97.19 93 LYS A O 1
ATOM 753 N N . LEU A 1 94 ? -15.089 -1.349 7.584 1.00 98.31 94 LEU A N 1
ATOM 754 C CA . LEU A 1 94 ? -13.979 -1.434 6.650 1.00 98.31 94 LEU A CA 1
ATOM 755 C C . LEU A 1 94 ? -13.146 -0.159 6.707 1.00 98.31 94 LEU A C 1
ATOM 757 O O . LEU A 1 94 ? -13.674 0.958 6.632 1.00 98.31 94 LEU A O 1
ATOM 761 N N . ILE A 1 95 ? -11.836 -0.346 6.794 1.00 98.44 95 ILE A N 1
ATOM 762 C CA . ILE A 1 95 ? -10.852 0.717 6.637 1.00 98.44 95 ILE A CA 1
ATOM 763 C C . ILE A 1 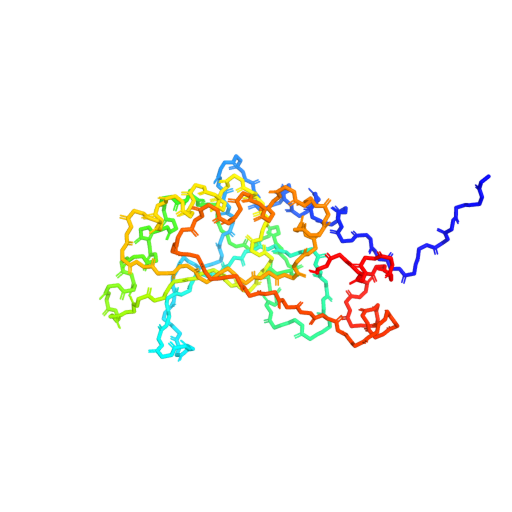95 ? -9.856 0.342 5.547 1.00 98.44 95 ILE A C 1
ATOM 765 O O . ILE A 1 95 ? -9.709 -0.822 5.193 1.00 98.44 95 ILE A O 1
ATOM 769 N N . SER A 1 96 ? -9.204 1.331 4.959 1.00 97.88 96 SER A N 1
ATOM 770 C CA . SER A 1 96 ? -8.248 1.107 3.875 1.00 97.88 96 SER A CA 1
ATOM 771 C C . SER A 1 96 ? -7.293 2.277 3.751 1.00 97.88 96 SER A C 1
ATOM 773 O O . SER A 1 96 ? -7.526 3.360 4.297 1.00 97.88 96 SER A O 1
ATOM 775 N N . ALA A 1 97 ? -6.269 2.090 2.940 1.00 96.56 97 ALA A N 1
ATOM 776 C CA . ALA A 1 97 ? -5.525 3.179 2.355 1.00 96.56 97 ALA A CA 1
ATOM 777 C C . ALA A 1 97 ? -5.396 2.912 0.848 1.00 96.56 97 ALA A C 1
ATOM 779 O O . ALA A 1 97 ? -5.255 1.768 0.427 1.00 96.56 97 ALA A O 1
ATOM 780 N N . SER A 1 98 ? -5.634 3.951 0.046 1.00 92.94 98 SER A N 1
ATOM 781 C CA . SER A 1 98 ? -5.842 3.834 -1.403 1.00 92.94 98 SER A CA 1
ATOM 782 C C . SER A 1 98 ? -5.070 4.903 -2.175 1.00 92.94 98 SER A C 1
ATOM 784 O O . SER A 1 98 ? -4.437 5.789 -1.596 1.00 92.94 98 SER A O 1
ATOM 786 N N . ALA A 1 99 ? -5.203 4.865 -3.505 1.00 91.38 99 ALA A N 1
ATOM 787 C CA . ALA A 1 99 ? -4.607 5.797 -4.470 1.00 91.38 99 ALA A CA 1
ATOM 788 C C . ALA A 1 99 ? -3.083 5.680 -4.661 1.00 91.38 99 ALA A C 1
ATOM 790 O O . ALA A 1 99 ? -2.472 6.541 -5.293 1.00 91.38 99 ALA A O 1
ATOM 791 N N . SER A 1 100 ? -2.461 4.628 -4.144 1.00 94.19 100 SER A N 1
ATOM 792 C CA . SER A 1 100 ? -1.021 4.401 -4.244 1.00 94.19 100 SER A CA 1
ATOM 793 C C . SER A 1 100 ? -0.735 2.890 -4.216 1.00 94.19 100 SER A C 1
ATOM 795 O O . SER A 1 100 ? -1.669 2.099 -4.337 1.00 94.19 100 SER A O 1
ATOM 797 N N 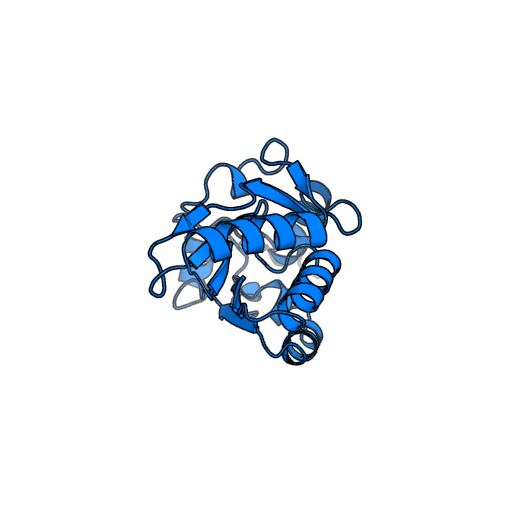. GLU A 1 101 ? 0.536 2.480 -4.164 1.00 97.81 101 GLU A N 1
ATOM 798 C CA . GLU A 1 101 ? 0.889 1.081 -3.909 1.00 97.81 101 GLU A CA 1
ATOM 799 C C . GLU A 1 101 ? 0.959 0.784 -2.406 1.00 97.81 101 GLU A C 1
ATOM 801 O O . GLU A 1 101 ? 1.889 1.237 -1.737 1.00 97.81 101 GLU A O 1
ATOM 806 N N . GLY A 1 102 ? -0.002 0.025 -1.871 1.00 97.44 102 GLY A N 1
ATOM 807 C CA . GLY A 1 102 ? -0.174 -0.184 -0.428 1.00 97.44 102 GLY A CA 1
ATOM 808 C C . GLY A 1 102 ? 0.986 -0.894 0.278 1.00 97.44 102 GLY A C 1
ATOM 809 O O . GLY A 1 102 ? 1.172 -0.707 1.477 1.00 97.44 102 GLY A O 1
ATOM 810 N N . THR A 1 103 ? 1.824 -1.640 -0.440 1.00 98.19 103 THR A N 1
ATOM 811 C CA . THR A 1 103 ? 2.922 -2.432 0.145 1.00 98.19 103 THR A CA 1
ATOM 812 C C . THR A 1 103 ? 4.246 -1.684 0.317 1.00 98.19 103 THR A C 1
ATOM 814 O O . THR A 1 103 ? 5.178 -2.234 0.905 1.00 98.19 103 THR A O 1
ATOM 817 N N . LEU A 1 104 ? 4.351 -0.436 -0.158 1.00 98.19 104 LEU A N 1
ATOM 818 C CA . LEU A 1 104 ? 5.544 0.390 0.061 1.00 98.19 104 LEU A CA 1
ATOM 819 C C . LEU A 1 104 ? 5.729 0.706 1.556 1.00 98.19 104 LEU A C 1
ATOM 821 O O . LEU A 1 104 ? 4.800 1.133 2.239 1.00 98.19 104 LEU A O 1
ATOM 825 N N . GLY A 1 105 ? 6.939 0.546 2.082 1.00 97.69 105 GLY A N 1
ATOM 826 C CA . GLY A 1 105 ? 7.196 0.691 3.513 1.00 97.69 105 GLY A CA 1
ATOM 827 C C . GLY A 1 105 ? 6.607 -0.460 4.323 1.00 97.69 105 GLY A C 1
ATOM 828 O O . GLY A 1 105 ? 5.724 -0.247 5.155 1.00 97.69 105 GLY A O 1
ATOM 829 N N . LYS A 1 106 ? 7.131 -1.674 4.100 1.00 98.00 106 LYS A N 1
ATOM 830 C CA . LYS A 1 106 ? 6.722 -2.925 4.769 1.00 98.00 106 LYS A CA 1
ATOM 831 C C . LYS A 1 106 ? 6.564 -2.767 6.287 1.00 98.00 106 LYS A C 1
ATOM 833 O O . LYS A 1 106 ? 5.527 -3.138 6.824 1.00 98.00 106 LYS A O 1
ATOM 838 N N . GLN A 1 107 ? 7.533 -2.134 6.958 1.00 98.50 107 GLN A N 1
ATOM 839 C CA . GLN A 1 107 ? 7.472 -1.874 8.403 1.00 98.50 107 GLN A CA 1
ATOM 840 C C . GLN A 1 107 ? 6.228 -1.060 8.799 1.00 98.50 107 GLN A C 1
ATOM 842 O O . GLN A 1 107 ? 5.483 -1.468 9.685 1.00 98.50 107 GLN A O 1
ATOM 847 N N . HIS A 1 108 ? 5.969 0.062 8.117 1.00 98.75 108 HIS A N 1
ATOM 848 C CA . HIS A 1 108 ? 4.801 0.904 8.389 1.00 98.75 108 HIS A CA 1
ATOM 849 C C . HIS A 1 108 ? 3.491 0.132 8.202 1.00 98.75 108 HIS A C 1
ATOM 851 O O . HIS A 1 108 ? 2.602 0.212 9.048 1.00 98.75 108 HIS A O 1
ATOM 857 N N . LEU A 1 109 ? 3.372 -0.609 7.092 1.00 98.69 109 LEU A N 1
ATOM 858 C CA . LEU A 1 109 ? 2.190 -1.420 6.805 1.00 98.69 109 LEU A CA 1
ATOM 859 C C . LEU A 1 109 ? 1.956 -2.447 7.916 1.00 98.69 109 LEU A C 1
ATOM 861 O O . LEU A 1 109 ? 0.838 -2.583 8.394 1.00 98.69 109 LEU A O 1
ATOM 865 N N . PHE A 1 110 ? 2.996 -3.150 8.350 1.00 98.69 110 PHE A N 1
ATOM 866 C CA . PHE A 1 110 ? 2.860 -4.221 9.330 1.00 98.69 110 PHE A CA 1
ATOM 867 C C . PHE A 1 110 ? 2.498 -3.697 10.715 1.00 98.69 110 PHE A C 1
ATOM 869 O O . PHE A 1 110 ? 1.579 -4.226 11.332 1.00 98.69 110 PHE A O 1
ATOM 876 N N . GLU A 1 111 ? 3.146 -2.625 11.168 1.00 98.81 111 GLU A N 1
ATOM 877 C CA . GLU A 1 111 ? 2.784 -1.953 12.420 1.00 98.81 111 GLU A CA 1
ATOM 878 C C . GLU A 1 111 ? 1.334 -1.429 12.373 1.00 98.81 111 GLU A C 1
ATOM 880 O O . GLU A 1 111 ? 0.609 -1.506 13.364 1.00 98.81 111 GLU A O 1
ATOM 885 N N . LEU A 1 112 ? 0.867 -0.943 11.214 1.00 98.81 112 LEU A N 1
ATOM 886 C CA . LEU A 1 112 ? -0.532 -0.549 11.026 1.00 98.81 112 LEU A CA 1
ATOM 887 C C . LEU A 1 112 ? -1.467 -1.760 11.139 1.00 98.81 112 LEU A C 1
ATOM 889 O O . LEU A 1 112 ? -2.463 -1.690 11.855 1.00 98.81 112 LEU A O 1
ATOM 893 N N . LEU A 1 113 ? -1.148 -2.870 10.471 1.00 98.75 113 LEU A N 1
ATOM 894 C CA . LEU A 1 113 ? -1.948 -4.096 10.518 1.00 98.75 113 LEU A CA 1
ATOM 895 C C . LEU A 1 113 ? -2.004 -4.702 11.927 1.00 98.75 113 LEU A C 1
ATOM 897 O O . LEU A 1 113 ? -3.060 -5.170 12.338 1.00 98.75 113 LEU A O 1
ATOM 901 N N . GLU A 1 114 ? -0.929 -4.615 12.714 1.00 98.69 114 GLU A N 1
ATOM 902 C CA . GLU A 1 114 ? -0.919 -5.037 14.123 1.00 98.69 114 GLU A CA 1
ATOM 903 C C . GLU A 1 114 ? -1.890 -4.226 14.995 1.00 98.69 114 GLU A C 1
ATOM 905 O O . GLU A 1 114 ? -2.451 -4.758 15.956 1.00 98.69 114 GLU A O 1
ATOM 910 N N . LEU A 1 115 ? -2.111 -2.945 14.675 1.00 98.75 115 LEU A N 1
ATOM 911 C CA . LEU A 1 115 ? -3.130 -2.123 15.336 1.00 98.75 115 LEU A CA 1
ATOM 912 C C . LEU A 1 115 ? -4.544 -2.520 14.896 1.00 98.75 115 LEU A C 1
ATOM 914 O O . LEU A 1 115 ? -5.457 -2.549 15.724 1.00 98.75 115 LEU A O 1
ATOM 918 N N . VAL A 1 116 ? -4.727 -2.849 13.614 1.00 98.56 116 VAL A N 1
ATOM 919 C CA . VAL A 1 116 ? -6.021 -3.299 13.079 1.00 98.56 116 VAL A CA 1
ATOM 920 C C . VAL A 1 116 ? -6.433 -4.647 13.666 1.00 98.56 116 VAL A C 1
ATOM 922 O O . VAL A 1 116 ? -7.581 -4.793 14.085 1.00 98.56 116 VAL A O 1
ATOM 925 N N . ASP A 1 117 ? -5.512 -5.604 13.764 1.00 97.62 117 ASP A N 1
ATOM 926 C CA . ASP A 1 117 ? -5.768 -6.943 14.315 1.00 97.62 117 ASP A CA 1
ATOM 927 C C . ASP A 1 117 ? -6.184 -6.920 15.798 1.00 97.62 117 ASP A C 1
ATOM 929 O O . ASP A 1 117 ? -6.796 -7.865 16.291 1.00 97.62 117 ASP A O 1
ATOM 933 N N . LYS A 1 118 ? -5.906 -5.821 16.510 1.00 97.88 118 LYS A N 1
ATOM 934 C CA . LYS A 1 118 ? -6.350 -5.568 17.894 1.00 97.88 118 LYS A CA 1
ATOM 935 C C . LYS A 1 118 ? -7.690 -4.818 17.971 1.00 97.88 118 LYS A C 1
ATOM 937 O O . LYS A 1 118 ? -8.039 -4.286 19.024 1.00 97.88 118 LYS A O 1
ATOM 942 N N . SER A 1 119 ? -8.416 -4.706 16.862 1.00 97.75 119 SER A N 1
ATOM 943 C CA . SER A 1 119 ? -9.652 -3.926 16.745 1.00 97.75 119 SER A CA 1
ATOM 944 C C . SER A 1 119 ? -10.746 -4.675 15.985 1.00 97.75 119 SER A C 1
ATOM 946 O O . SER A 1 119 ? -10.492 -5.715 15.389 1.00 97.75 119 SER A O 1
ATOM 948 N N . ASP A 1 120 ? -11.952 -4.104 15.949 1.00 96.75 120 ASP A N 1
ATOM 949 C CA . ASP A 1 120 ? -13.095 -4.667 15.211 1.00 96.75 120 ASP A CA 1
ATOM 950 C C . ASP A 1 120 ? -13.148 -4.242 13.730 1.00 96.75 120 ASP A C 1
ATOM 952 O O . ASP A 1 120 ? -14.178 -4.421 13.071 1.00 96.75 120 ASP A O 1
ATOM 956 N N . PHE A 1 121 ? -12.103 -3.583 13.217 1.00 98.44 121 PHE A N 1
ATOM 957 C CA . PHE A 1 121 ? -12.046 -3.157 11.819 1.00 98.44 121 PHE A CA 1
ATOM 958 C C . PHE A 1 121 ? -11.380 -4.213 10.949 1.00 98.44 121 PHE A C 1
ATOM 960 O O . PHE A 1 121 ? -10.456 -4.881 11.393 1.00 98.44 121 PHE A O 1
ATOM 967 N N . ILE A 1 122 ? -11.783 -4.280 9.682 1.00 98.44 122 ILE A N 1
ATOM 968 C CA . ILE A 1 122 ? -11.081 -5.045 8.646 1.00 98.44 122 ILE A CA 1
ATOM 969 C C . ILE A 1 122 ? -10.331 -4.056 7.756 1.00 98.44 122 ILE A C 1
ATOM 971 O O . ILE A 1 122 ? -10.930 -3.109 7.229 1.00 98.44 122 ILE A O 1
ATOM 975 N N . TYR A 1 123 ? -9.031 -4.275 7.575 1.00 98.50 123 TYR A N 1
ATOM 976 C CA . TYR A 1 123 ? -8.210 -3.489 6.662 1.00 98.50 123 TYR A CA 1
ATOM 977 C C . TYR A 1 123 ? -8.255 -4.073 5.255 1.00 98.50 123 TYR A C 1
ATOM 979 O O . TYR A 1 123 ? -7.919 -5.235 5.041 1.00 98.50 123 TYR A O 1
ATOM 987 N N . VAL A 1 124 ? -8.636 -3.256 4.278 1.00 97.88 124 VAL A N 1
ATOM 988 C CA . VAL A 1 124 ? -8.565 -3.602 2.859 1.00 97.88 124 VAL A CA 1
ATOM 989 C C . VAL A 1 124 ? -7.251 -3.067 2.292 1.00 97.88 124 VAL A C 1
ATOM 991 O O . VAL A 1 124 ? -7.115 -1.860 2.085 1.00 97.88 124 VAL A O 1
ATOM 994 N N . LEU A 1 125 ? -6.295 -3.964 2.039 1.00 98.06 125 LEU A N 1
ATOM 995 C CA . LEU A 1 125 ? -5.020 -3.648 1.393 1.00 98.06 125 LEU A CA 1
ATOM 996 C C . LEU A 1 125 ? -5.189 -3.702 -0.128 1.00 98.06 125 LEU A C 1
ATOM 998 O O . LEU A 1 125 ? -5.325 -4.779 -0.706 1.00 98.06 125 LEU A O 1
ATOM 1002 N N . GLU A 1 126 ? -5.168 -2.540 -0.779 1.00 96.75 126 GLU A N 1
ATOM 1003 C CA . GLU A 1 126 ? -5.145 -2.433 -2.240 1.00 96.75 126 GLU A CA 1
ATOM 1004 C C . GLU A 1 126 ? -3.690 -2.390 -2.734 1.00 96.75 126 GLU A C 1
ATOM 1006 O O . GLU A 1 126 ? -2.907 -1.522 -2.347 1.00 96.75 126 GLU A O 1
ATOM 1011 N N . THR A 1 127 ? -3.318 -3.340 -3.590 1.00 98.00 127 THR A N 1
ATOM 1012 C CA . THR A 1 127 ? -1.942 -3.520 -4.076 1.00 98.00 127 THR A CA 1
ATOM 1013 C C . THR A 1 127 ? -1.939 -3.896 -5.554 1.00 98.00 127 THR A C 1
ATOM 1015 O O . THR A 1 127 ? -2.912 -4.447 -6.074 1.00 98.00 127 THR A O 1
ATOM 1018 N N . ASN A 1 128 ? -0.856 -3.597 -6.265 1.00 97.44 128 ASN A N 1
ATOM 1019 C CA . ASN A 1 128 ? -0.589 -4.142 -7.594 1.00 97.44 128 ASN A CA 1
ATOM 1020 C C . ASN A 1 128 ? 0.200 -5.461 -7.571 1.00 97.44 128 ASN A C 1
ATOM 1022 O O . ASN A 1 128 ? 0.425 -6.021 -8.635 1.00 97.44 128 ASN A O 1
ATOM 1026 N N . GLY A 1 129 ? 0.605 -5.947 -6.394 1.00 97.62 129 GLY A N 1
ATOM 1027 C CA . GLY A 1 129 ? 1.244 -7.250 -6.195 1.00 97.62 129 GLY A CA 1
ATOM 1028 C C . GLY A 1 129 ? 2.743 -7.308 -6.495 1.00 97.62 129 GLY A C 1
ATOM 1029 O O . GLY A 1 129 ? 3.391 -8.262 -6.087 1.00 97.62 129 GLY A O 1
ATOM 1030 N N . MET A 1 130 ? 3.343 -6.278 -7.102 1.00 97.88 130 MET A N 1
ATOM 1031 C CA . MET A 1 130 ? 4.747 -6.322 -7.546 1.00 97.88 130 MET A CA 1
ATOM 1032 C C . MET A 1 130 ? 5.738 -6.639 -6.420 1.00 97.88 130 MET A C 1
ATOM 1034 O O . MET A 1 130 ? 6.665 -7.419 -6.607 1.00 97.88 130 MET A O 1
ATOM 1038 N N . THR A 1 131 ? 5.564 -6.040 -5.238 1.00 97.75 131 THR A N 1
ATOM 1039 C CA . THR A 1 131 ? 6.459 -6.305 -4.099 1.00 97.75 131 THR A CA 1
ATOM 1040 C C . THR A 1 131 ? 6.213 -7.674 -3.474 1.00 97.75 131 THR A C 1
ATOM 1042 O O . THR A 1 131 ? 7.150 -8.259 -2.951 1.00 97.75 131 THR A O 1
ATOM 1045 N N . ILE A 1 132 ? 4.970 -8.165 -3.515 1.00 97.50 132 ILE A N 1
ATOM 1046 C CA . ILE A 1 132 ? 4.590 -9.472 -2.969 1.00 97.50 132 ILE A CA 1
ATOM 1047 C C . ILE A 1 132 ? 5.171 -10.577 -3.855 1.00 97.50 132 ILE A C 1
ATOM 1049 O O . ILE A 1 132 ? 5.788 -11.504 -3.351 1.00 97.50 132 ILE A O 1
ATOM 1053 N N . GLY A 1 133 ? 5.047 -10.437 -5.175 1.00 96.75 133 GLY A N 1
ATOM 1054 C CA . GLY A 1 133 ? 5.651 -11.354 -6.138 1.00 96.75 133 GLY A CA 1
ATOM 1055 C C . GLY A 1 133 ? 7.173 -11.381 -6.094 1.00 96.75 133 GLY A C 1
ATOM 1056 O O . GLY A 1 133 ? 7.795 -12.424 -6.274 1.00 96.75 133 GLY A O 1
ATOM 1057 N N . HIS A 1 134 ? 7.789 -10.223 -5.848 1.00 97.25 134 HIS A N 1
ATOM 1058 C CA . HIS A 1 134 ? 9.242 -10.115 -5.755 1.00 97.25 134 HIS A CA 1
ATOM 1059 C C . HIS A 1 134 ? 9.814 -10.733 -4.469 1.00 97.25 134 HIS A C 1
ATOM 1061 O O . HIS A 1 134 ? 10.933 -11.242 -4.492 1.00 97.25 134 HIS A O 1
ATOM 1067 N N . ASP A 1 135 ? 9.059 -10.686 -3.368 1.00 96.81 135 ASP A N 1
ATOM 1068 C CA . ASP A 1 135 ? 9.415 -11.264 -2.070 1.00 96.81 135 ASP A CA 1
ATOM 1069 C C . ASP A 1 135 ? 8.291 -12.199 -1.579 1.00 96.81 135 ASP A C 1
ATOM 1071 O O . ASP A 1 135 ? 7.380 -11.748 -0.878 1.00 96.81 135 ASP A O 1
ATOM 1075 N N . PRO A 1 136 ? 8.339 -13.506 -1.906 1.00 91.50 136 PRO A N 1
ATOM 1076 C CA . PRO A 1 136 ? 7.304 -14.460 -1.505 1.00 91.50 136 PRO A CA 1
ATOM 1077 C C . PRO A 1 136 ? 7.103 -14.589 0.014 1.00 91.50 136 PRO A C 1
ATOM 1079 O O . PRO A 1 136 ? 6.019 -14.987 0.453 1.00 91.50 136 PRO A O 1
ATOM 1082 N N . GLU A 1 137 ? 8.101 -14.240 0.837 1.00 96.94 137 GLU A N 1
ATOM 1083 C CA . GLU A 1 137 ? 7.931 -14.214 2.297 1.00 96.94 137 GLU A CA 1
ATOM 1084 C C . GLU A 1 137 ? 6.943 -13.125 2.727 1.00 96.94 137 GLU A C 1
ATOM 1086 O O . GLU A 1 137 ? 6.199 -13.321 3.686 1.00 96.94 137 GLU A O 1
ATOM 1091 N N . PHE A 1 138 ? 6.824 -12.032 1.963 1.00 97.81 138 PHE A N 1
ATOM 1092 C CA . PHE A 1 138 ? 5.848 -10.973 2.218 1.00 97.81 138 PHE A CA 1
ATOM 1093 C C . PHE A 1 138 ? 4.423 -11.543 2.295 1.00 97.81 138 PHE A C 1
ATOM 1095 O O . PHE A 1 138 ? 3.676 -11.215 3.218 1.00 97.81 138 PHE A O 1
ATOM 1102 N N . ALA A 1 139 ? 4.042 -12.430 1.369 1.00 96.81 139 ALA A N 1
ATOM 1103 C CA . ALA A 1 139 ? 2.721 -13.061 1.376 1.00 96.81 139 ALA A CA 1
ATOM 1104 C C . ALA A 1 139 ? 2.500 -13.922 2.629 1.00 96.81 139 ALA A C 1
ATOM 1106 O O . ALA A 1 139 ? 1.441 -13.844 3.259 1.00 96.81 139 ALA A O 1
ATOM 1107 N N . LYS A 1 140 ? 3.509 -14.714 3.016 1.00 97.31 140 LYS A N 1
ATOM 1108 C CA . LYS A 1 140 ? 3.454 -15.548 4.224 1.00 97.31 140 LYS A CA 1
ATOM 1109 C C . LYS A 1 140 ? 3.292 -14.689 5.467 1.00 97.31 140 LYS A C 1
ATOM 1111 O O . LYS A 1 140 ? 2.448 -14.978 6.310 1.00 97.31 140 LYS A O 1
ATOM 1116 N N . GLU A 1 141 ? 4.035 -13.599 5.561 1.00 98.06 141 GLU A N 1
ATOM 1117 C CA . GLU A 1 141 ? 3.915 -12.692 6.687 1.00 98.06 141 GLU A CA 1
ATOM 1118 C C . GLU A 1 141 ? 2.560 -11.969 6.724 1.00 98.06 141 GLU A C 1
ATOM 1120 O O . GLU A 1 141 ? 1.985 -11.833 7.800 1.00 98.06 141 GLU A O 1
ATOM 1125 N N . LEU A 1 142 ? 2.001 -11.560 5.577 1.00 98.19 142 LEU A N 1
ATOM 1126 C CA . LEU A 1 142 ? 0.647 -10.992 5.523 1.00 98.19 142 LEU A CA 1
ATOM 1127 C C . LEU A 1 142 ? -0.418 -11.989 5.999 1.00 98.19 142 LEU A C 1
ATOM 1129 O O . LEU A 1 142 ? -1.380 -11.581 6.647 1.00 98.19 142 LEU A O 1
ATOM 1133 N N . SER A 1 143 ? -0.237 -13.287 5.733 1.00 97.31 143 SER A N 1
ATOM 1134 C CA . SER A 1 143 ? -1.205 -14.328 6.113 1.00 97.31 143 SER A CA 1
ATOM 1135 C C . SER A 1 143 ? -1.408 -14.491 7.626 1.00 97.31 143 SER A C 1
ATOM 1137 O O . SER A 1 143 ? -2.389 -15.100 8.048 1.00 97.31 143 SER A O 1
ATOM 1139 N N . ARG A 1 144 ? -0.519 -13.922 8.455 1.00 97.56 144 ARG A N 1
ATOM 1140 C CA . ARG A 1 144 ? -0.649 -13.947 9.921 1.00 97.56 144 ARG A CA 1
ATOM 1141 C C . ARG A 1 144 ? -1.757 -13.027 10.446 1.00 97.56 144 ARG A C 1
ATOM 1143 O O . ARG A 1 144 ? -2.199 -13.214 11.580 1.00 97.56 144 ARG A O 1
ATOM 1150 N N . PHE A 1 145 ? -2.162 -12.028 9.657 1.00 98.31 145 PHE A N 1
ATOM 1151 C CA . PHE A 1 145 ? -3.136 -11.019 10.064 1.00 98.31 145 PHE A CA 1
ATOM 1152 C C . PHE A 1 145 ? -4.564 -11.493 9.800 1.00 98.31 145 PHE A C 1
ATOM 1154 O O . PHE A 1 145 ? -4.912 -11.849 8.674 1.00 98.31 145 PHE A O 1
ATOM 1161 N N . ARG A 1 146 ? -5.405 -11.485 10.838 1.00 96.50 146 ARG A N 1
ATOM 1162 C CA . ARG A 1 146 ? -6.781 -12.014 10.757 1.00 96.50 146 ARG A CA 1
ATOM 1163 C C . ARG A 1 146 ? -7.765 -10.996 10.195 1.00 96.50 146 ARG A C 1
ATOM 1165 O O . ARG A 1 146 ? -8.715 -11.376 9.516 1.00 96.50 146 ARG A O 1
ATOM 1172 N N . ASN A 1 147 ? -7.524 -9.712 10.445 1.00 98.00 147 ASN A N 1
ATOM 1173 C CA . ASN A 1 147 ? -8.406 -8.620 10.048 1.00 98.00 147 ASN A CA 1
ATOM 1174 C C . ASN A 1 147 ? -7.912 -7.926 8.770 1.00 98.00 147 ASN A C 1
ATOM 1176 O O . ASN A 1 147 ? -7.986 -6.702 8.635 1.00 98.00 147 ASN A O 1
ATOM 1180 N N . LEU A 1 148 ? -7.409 -8.712 7.817 1.00 98.44 148 LEU A N 1
ATOM 1181 C CA . LEU A 1 148 ? -6.849 -8.238 6.557 1.00 98.44 148 LEU A CA 1
ATOM 1182 C C . LEU A 1 148 ? -7.586 -8.852 5.364 1.00 98.44 148 LEU A C 1
ATOM 1184 O O . LEU A 1 148 ? -7.721 -10.066 5.244 1.00 98.44 148 LEU A O 1
ATOM 1188 N N . HIS A 1 149 ? -7.998 -8.000 4.430 1.00 97.38 149 HIS A N 1
ATOM 1189 C CA . HIS A 1 149 ? -8.478 -8.394 3.113 1.00 97.38 149 HIS A CA 1
ATOM 1190 C C . HIS A 1 149 ? -7.567 -7.794 2.037 1.00 97.38 149 HIS A C 1
ATOM 1192 O O . HIS A 1 149 ? -7.495 -6.574 1.882 1.00 97.38 149 HIS A O 1
ATOM 1198 N N . VAL A 1 150 ? -6.863 -8.641 1.284 1.00 97.62 150 VAL A N 1
ATOM 1199 C CA . VAL A 1 150 ? -5.930 -8.199 0.236 1.00 97.62 150 VAL A CA 1
ATOM 1200 C C . VAL A 1 150 ? -6.627 -8.190 -1.120 1.00 97.62 150 VAL A C 1
ATOM 1202 O O . VAL A 1 150 ? -7.263 -9.167 -1.509 1.00 97.62 150 VAL A O 1
ATOM 1205 N N . ARG A 1 151 ? -6.487 -7.089 -1.863 1.00 96.12 151 ARG A N 1
ATOM 1206 C CA . ARG A 1 151 ? -7.001 -6.937 -3.228 1.00 96.12 151 ARG A CA 1
ATOM 1207 C C . ARG A 1 151 ? -5.861 -6.602 -4.172 1.00 96.12 151 ARG A C 1
ATOM 1209 O O . ARG A 1 151 ? -5.357 -5.478 -4.186 1.00 96.12 151 ARG A O 1
ATOM 1216 N N . VAL A 1 152 ? -5.490 -7.595 -4.974 1.00 96.88 152 VAL A N 1
ATOM 1217 C CA . VAL A 1 152 ? -4.442 -7.477 -5.986 1.00 96.88 152 VAL A CA 1
ATOM 1218 C C . VAL A 1 152 ? -5.054 -6.996 -7.295 1.00 96.88 152 VAL A C 1
ATOM 1220 O O . VAL A 1 152 ? -6.013 -7.566 -7.813 1.00 96.88 152 VAL A O 1
ATOM 1223 N N . SER A 1 153 ? -4.513 -5.909 -7.829 1.00 94.88 153 SER A N 1
ATOM 1224 C CA . SER A 1 153 ? -4.954 -5.332 -9.090 1.00 94.88 153 SER A CA 1
ATOM 1225 C C . SER A 1 153 ? -4.092 -5.822 -10.250 1.00 94.88 153 SER A C 1
ATOM 1227 O O . SER A 1 153 ? -3.046 -5.233 -10.518 1.00 94.88 153 SER A O 1
ATOM 1229 N N . ILE A 1 154 ? -4.576 -6.816 -10.991 1.00 94.00 154 ILE A N 1
ATOM 1230 C CA . ILE A 1 154 ? -3.925 -7.311 -12.213 1.00 94.00 154 ILE A CA 1
ATOM 1231 C C . ILE A 1 154 ? -4.003 -6.257 -13.328 1.00 94.00 154 ILE A C 1
ATOM 1233 O O . ILE A 1 154 ? -4.995 -5.527 -13.450 1.00 94.00 154 ILE A O 1
ATOM 1237 N N . LYS A 1 155 ? -2.924 -6.116 -14.107 1.00 95.69 155 LYS A N 1
ATOM 1238 C CA . LYS A 1 155 ? -2.770 -5.075 -15.133 1.00 95.69 155 LYS A CA 1
ATOM 1239 C C . LYS A 1 155 ? -2.483 -5.716 -16.489 1.00 95.69 155 LYS A C 1
ATOM 1241 O O . LYS A 1 155 ? -1.415 -6.275 -16.682 1.00 95.69 155 LYS A O 1
ATOM 1246 N N . GLY A 1 156 ? -3.404 -5.536 -17.432 1.00 95.31 156 GLY A N 1
ATOM 1247 C CA . GLY A 1 156 ? -3.323 -6.145 -18.760 1.00 95.31 156 GLY A CA 1
ATOM 1248 C C . GLY A 1 156 ? -3.674 -7.636 -18.748 1.00 95.31 156 GLY A C 1
ATOM 1249 O O . GLY A 1 156 ? -3.554 -8.298 -17.721 1.00 95.31 156 GLY A O 1
ATOM 1250 N N . THR A 1 157 ? -4.133 -8.155 -19.883 1.00 96.25 157 THR A N 1
ATOM 1251 C CA . THR A 1 157 ? -4.449 -9.582 -20.070 1.00 96.25 157 THR A CA 1
ATOM 1252 C C . THR A 1 157 ? -3.280 -10.387 -20.643 1.00 96.25 157 THR A C 1
ATOM 1254 O O . THR A 1 157 ? -3.370 -11.605 -20.764 1.00 96.25 157 THR A O 1
ATOM 1257 N N . ASN A 1 158 ? -2.211 -9.709 -21.066 1.00 96.88 158 ASN A N 1
ATOM 1258 C CA . ASN A 1 158 ? -0.965 -10.284 -21.571 1.00 96.88 158 ASN A CA 1
ATOM 1259 C C . ASN A 1 158 ? 0.205 -9.304 -21.355 1.00 96.88 158 ASN A C 1
ATOM 1261 O O . ASN A 1 158 ? 0.002 -8.151 -20.955 1.00 96.88 158 ASN A O 1
ATOM 1265 N N . LYS A 1 159 ? 1.432 -9.766 -21.633 1.00 96.94 159 LYS A N 1
ATOM 1266 C CA . LYS A 1 159 ? 2.674 -8.999 -21.440 1.00 96.94 159 LYS A CA 1
ATOM 1267 C C . LYS A 1 159 ? 2.689 -7.720 -22.273 1.00 96.94 159 LYS A C 1
ATOM 1269 O O . LYS A 1 159 ? 3.054 -6.662 -21.766 1.00 96.94 159 LYS A O 1
ATOM 1274 N N . GLU A 1 160 ? 2.245 -7.793 -23.522 1.00 96.81 160 GLU A N 1
ATOM 1275 C CA . GLU A 1 160 ? 2.223 -6.667 -24.453 1.00 96.81 160 GLU A CA 1
ATOM 1276 C C . GLU A 1 160 ? 1.285 -5.557 -23.960 1.00 96.81 160 GLU A C 1
ATOM 1278 O O . GLU A 1 160 ? 1.643 -4.374 -23.939 1.00 96.81 160 GLU A O 1
ATOM 1283 N N . GLU A 1 161 ? 0.085 -5.927 -23.511 1.00 97.31 161 GLU A N 1
ATOM 1284 C CA . GLU A 1 161 ? -0.888 -4.996 -22.955 1.00 97.31 161 GLU A CA 1
ATOM 1285 C C . GLU A 1 161 ? -0.412 -4.429 -21.614 1.00 97.31 161 GLU A C 1
ATOM 1287 O O . GLU A 1 161 ? -0.507 -3.220 -21.395 1.00 97.31 161 GLU A O 1
ATOM 1292 N N . TYR A 1 162 ? 0.161 -5.256 -20.740 1.00 97.88 162 TYR A N 1
ATOM 1293 C CA . TYR A 1 162 ? 0.753 -4.808 -19.481 1.00 97.88 162 TYR A CA 1
ATOM 1294 C C . TYR A 1 162 ? 1.815 -3.722 -19.695 1.00 97.88 162 TYR A C 1
ATOM 1296 O O . TYR A 1 162 ? 1.722 -2.648 -19.085 1.00 97.88 162 TYR A O 1
ATOM 1304 N N . VAL A 1 163 ? 2.766 -3.947 -20.609 1.00 97.56 163 VAL A N 1
ATOM 1305 C CA . VAL A 1 163 ? 3.792 -2.957 -20.975 1.00 97.56 163 VAL A CA 1
ATOM 1306 C C . VAL A 1 163 ? 3.123 -1.702 -21.534 1.00 97.56 163 VAL A C 1
ATOM 1308 O O . VAL A 1 163 ? 3.404 -0.586 -21.089 1.00 97.56 163 VAL A O 1
ATOM 1311 N N . ARG A 1 164 ? 2.161 -1.853 -22.455 1.00 97.25 164 ARG A N 1
ATOM 1312 C CA . ARG A 1 164 ? 1.433 -0.722 -23.055 1.00 97.25 164 ARG A CA 1
ATOM 1313 C C . ARG A 1 164 ? 0.704 0.124 -22.010 1.00 97.25 164 ARG A C 1
ATOM 1315 O O . ARG A 1 164 ? 0.660 1.352 -22.160 1.00 97.25 164 ARG A O 1
ATOM 1322 N N . LEU A 1 165 ? 0.097 -0.504 -21.007 1.00 97.44 165 LEU A N 1
ATOM 1323 C CA . LEU A 1 165 ? -0.736 0.143 -19.996 1.00 97.44 165 LEU A CA 1
ATOM 1324 C C . LEU A 1 165 ? 0.082 0.771 -18.867 1.00 97.44 165 LEU A C 1
ATOM 1326 O O . LEU A 1 165 ? -0.276 1.854 -18.397 1.00 97.44 165 LEU A O 1
ATOM 1330 N N . THR A 1 166 ? 1.153 0.112 -18.426 1.00 97.25 166 THR A N 1
ATOM 1331 C CA . THR A 1 166 ? 1.912 0.486 -17.220 1.00 97.25 166 THR A CA 1
ATOM 1332 C C . THR A 1 166 ? 3.262 1.134 -17.518 1.00 97.25 166 THR A C 1
ATOM 1334 O O . THR A 1 166 ? 3.751 1.912 -16.693 1.00 97.25 166 THR A O 1
ATOM 1337 N N . GLY A 1 167 ? 3.851 0.832 -18.680 1.00 97.19 167 GLY A N 1
ATOM 1338 C CA . GLY A 1 167 ? 5.224 1.170 -19.059 1.00 97.19 167 GLY A CA 1
ATOM 1339 C C . GLY A 1 167 ? 6.306 0.355 -18.339 1.00 97.19 167 GLY A C 1
ATOM 1340 O O . GLY A 1 167 ? 7.488 0.618 -18.559 1.00 97.19 167 GLY A O 1
ATOM 1341 N N . ALA A 1 168 ? 5.925 -0.573 -17.456 1.00 97.69 168 ALA A N 1
ATOM 1342 C CA . ALA A 1 168 ? 6.859 -1.457 -16.770 1.00 97.69 168 ALA A CA 1
ATOM 1343 C C . ALA A 1 168 ? 7.308 -2.592 -17.703 1.00 97.69 168 ALA A C 1
ATOM 1345 O O . ALA A 1 168 ? 6.593 -2.943 -18.639 1.00 97.69 168 ALA A O 1
ATOM 1346 N N . MET A 1 169 ? 8.497 -3.142 -17.455 1.00 97.06 169 MET A N 1
ATOM 1347 C CA . MET A 1 169 ? 9.104 -4.191 -18.285 1.00 97.06 169 MET A CA 1
ATOM 1348 C C . MET A 1 169 ? 8.271 -5.481 -18.308 1.00 97.06 169 MET A C 1
ATOM 1350 O O . MET A 1 169 ? 7.768 -5.901 -17.262 1.00 97.06 169 MET A O 1
ATOM 1354 N N . SER A 1 170 ? 8.166 -6.158 -19.453 1.00 96.75 170 SER A N 1
ATOM 1355 C CA . SER A 1 170 ? 7.327 -7.366 -19.599 1.00 96.75 170 SER A CA 1
ATOM 1356 C C . SER A 1 170 ? 7.718 -8.510 -18.662 1.00 96.75 170 SER A C 1
ATOM 1358 O O . SER A 1 170 ? 6.855 -9.274 -18.236 1.00 96.75 170 SER A O 1
ATOM 1360 N N . SER A 1 171 ? 8.992 -8.608 -18.276 1.00 96.19 171 SER A N 1
ATOM 1361 C CA . SER A 1 171 ? 9.483 -9.609 -17.318 1.00 96.19 171 SER A CA 1
ATOM 1362 C C . SER A 1 171 ? 8.916 -9.445 -15.903 1.00 96.19 171 SER A C 1
ATOM 1364 O O . SER A 1 171 ? 9.008 -10.374 -15.110 1.00 96.19 171 SER A O 1
ATOM 1366 N N . SER A 1 172 ? 8.303 -8.298 -15.585 1.00 96.75 172 SER A N 1
ATOM 1367 C CA . SER A 1 172 ? 7.602 -8.072 -14.311 1.00 96.75 172 SER A CA 1
ATOM 1368 C C . SER A 1 172 ? 6.116 -8.450 -14.335 1.00 96.75 172 SER A C 1
ATOM 1370 O O . SER A 1 172 ? 5.454 -8.347 -13.307 1.00 96.75 172 SER A O 1
ATOM 1372 N N . TYR A 1 173 ? 5.584 -8.878 -15.485 1.00 97.06 173 TYR A N 1
ATOM 1373 C CA . TYR A 1 173 ? 4.167 -9.223 -15.646 1.00 97.06 173 TYR A CA 1
ATOM 1374 C C . TYR A 1 173 ? 3.722 -10.364 -14.725 1.00 97.06 173 TYR A C 1
ATOM 1376 O O . TYR A 1 173 ? 2.641 -10.289 -14.155 1.00 97.06 173 TYR A O 1
ATOM 1384 N N . ASP A 1 174 ? 4.577 -11.376 -14.555 1.00 95.50 174 ASP A N 1
ATOM 1385 C CA . ASP A 1 174 ? 4.278 -12.599 -13.798 1.00 95.50 174 ASP A CA 1
ATOM 1386 C C . ASP A 1 174 ? 4.577 -12.461 -12.286 1.00 95.50 174 ASP A C 1
ATOM 1388 O O . ASP A 1 174 ? 4.614 -13.464 -11.581 1.00 95.50 174 ASP A O 1
ATOM 1392 N N . LEU A 1 175 ? 4.860 -11.246 -11.785 1.00 95.75 175 LEU A N 1
ATOM 1393 C CA . LEU A 1 175 ? 5.107 -11.036 -10.352 1.00 95.75 175 LEU A CA 1
ATOM 1394 C C . LEU A 1 175 ? 3.827 -11.150 -9.499 1.00 95.75 175 LEU A C 1
ATOM 1396 O O . LEU A 1 175 ? 3.867 -11.898 -8.526 1.00 95.75 175 LEU A O 1
ATOM 1400 N N . PRO A 1 176 ? 2.738 -10.401 -9.771 1.00 93.69 176 PRO A N 1
ATOM 1401 C CA . PRO A 1 176 ? 1.533 -10.433 -8.935 1.00 93.69 176 PRO A CA 1
ATOM 1402 C C . PRO A 1 176 ? 0.841 -11.799 -8.920 1.00 93.69 176 PRO A C 1
ATOM 1404 O O . PRO A 1 176 ? 0.372 -12.181 -7.824 1.00 93.69 176 PRO A O 1
#

Radius of gyration: 16.27 Å; chains: 1; bounding box: 48×33×42 Å